Protein AF-A0A0G4PA92-F1 (afdb_monomer_lite)

Foldseek 3Di:
DDDDDDDPPDDDDPPPPPPPVPPPPPPDDAAEDEDEPCVVVVVCDPVNDPVVVHDYYHYPDDD

InterPro domains:
  IPR001223 Glycoside hydrolase family 18, catalytic domain [PS51910] (29-63)

Secondary structure (DSSP, 8-state):
-PPP------------TT-------------EEEEEGGGGGGT--GGGS-GGG-SEEEEE---

Sequence (63 aa):
MFSASRLFRRRGADRNPAESHVSYEVPLYTNAAYYPNWRIYRKEPPSSLRLGFISHVFYAFAW

pLDDT: mean 72.28, std 13.38, range [40.47, 89.12]

Radius of gyration: 31.17 Å; chains: 1; bounding box: 37×70×69 Å

Organism: Penicillium camemberti (strain FM 013) (NCBI:txid1429867)

Structure (mmCIF, N/CA/C/O backbone):
data_AF-A0A0G4PA92-F1
#
_entry.id   AF-A0A0G4PA92-F1
#
loop_
_atom_site.group_PDB
_atom_site.id
_atom_site.type_symbol
_atom_site.label_atom_id
_atom_site.label_alt_id
_atom_site.label_comp_id
_atom_site.label_asym_id
_atom_site.label_entity_id
_atom_site.label_seq_id
_atom_site.pdbx_PDB_ins_code
_atom_site.Cartn_x
_atom_site.Cartn_y
_atom_site.Cartn_z
_atom_site.occupancy
_atom_site.B_iso_or_equiv
_atom_site.auth_seq_id
_atom_site.auth_comp_id
_atom_site.auth_asym_id
_atom_site.auth_atom_id
_atom_site.pdbx_PDB_model_num
ATOM 1 N N . MET A 1 1 ? 21.298 -64.276 -54.820 1.00 43.53 1 MET A N 1
ATOM 2 C CA . MET A 1 1 ? 22.116 -63.065 -54.587 1.00 43.53 1 MET A CA 1
ATOM 3 C C . MET A 1 1 ? 21.201 -61.856 -54.726 1.00 43.53 1 MET A C 1
ATOM 5 O O . MET A 1 1 ? 20.860 -61.504 -55.844 1.00 43.53 1 MET A O 1
ATOM 9 N N . PHE A 1 2 ? 20.706 -61.296 -53.620 1.00 40.47 2 PHE A N 1
ATOM 10 C CA . PHE A 1 2 ? 19.785 -60.153 -53.657 1.00 40.47 2 PHE A CA 1
ATOM 11 C C . PHE A 1 2 ? 20.581 -58.854 -53.506 1.00 40.47 2 PHE A C 1
ATOM 13 O O . PHE A 1 2 ? 21.278 -58.661 -52.512 1.00 40.47 2 PHE A O 1
ATOM 20 N N . SER A 1 3 ? 20.518 -58.004 -54.532 1.00 46.31 3 SER A N 1
ATOM 21 C CA . SER A 1 3 ? 21.200 -56.712 -54.595 1.00 46.31 3 SER A CA 1
ATOM 22 C C . SER A 1 3 ? 20.487 -55.696 -53.703 1.00 46.31 3 SER A C 1
ATOM 24 O O . SER A 1 3 ? 19.308 -55.399 -53.898 1.00 46.31 3 SER A O 1
ATOM 26 N N . ALA A 1 4 ? 21.204 -55.171 -52.711 1.00 54.16 4 ALA A N 1
ATOM 27 C CA . ALA A 1 4 ? 20.750 -54.052 -51.904 1.00 54.16 4 ALA A CA 1
ATOM 28 C C . ALA A 1 4 ? 20.910 -52.752 -52.700 1.00 54.16 4 ALA A C 1
ATOM 30 O O . ALA A 1 4 ? 22.001 -52.418 -53.156 1.00 54.16 4 ALA A O 1
ATOM 31 N N . SER A 1 5 ? 19.841 -51.971 -52.828 1.00 51.47 5 SER A N 1
ATOM 32 C CA . SER A 1 5 ? 19.931 -50.578 -53.265 1.00 51.47 5 SER A CA 1
ATOM 33 C C . SER A 1 5 ? 18.957 -49.733 -52.461 1.00 51.47 5 SER A C 1
ATOM 35 O O . SER A 1 5 ? 17.739 -49.807 -52.588 1.00 51.47 5 SER A O 1
ATOM 37 N N . ARG A 1 6 ? 19.569 -48.976 -51.553 1.00 59.12 6 ARG A N 1
ATOM 38 C CA . ARG A 1 6 ? 18.989 -48.039 -50.598 1.00 59.12 6 ARG A CA 1
ATOM 39 C C . ARG A 1 6 ? 18.122 -46.999 -51.307 1.00 59.12 6 ARG A C 1
ATOM 41 O O . ARG A 1 6 ? 18.646 -46.135 -52.002 1.00 59.12 6 ARG A O 1
ATOM 48 N N . LEU A 1 7 ? 16.825 -47.005 -51.024 1.00 65.25 7 LEU A N 1
ATOM 49 C CA . LEU A 1 7 ? 15.934 -45.873 -51.281 1.00 65.25 7 LEU A CA 1
ATOM 50 C C . LEU A 1 7 ? 15.091 -45.567 -50.037 1.00 65.25 7 LEU A C 1
ATOM 52 O O . LEU A 1 7 ? 13.873 -45.514 -50.080 1.00 65.25 7 LEU A O 1
ATOM 56 N N . PHE A 1 8 ? 15.765 -45.294 -48.919 1.00 54.56 8 PHE A N 1
ATOM 57 C CA . PHE A 1 8 ? 15.208 -44.397 -47.906 1.00 54.56 8 PHE A CA 1
ATOM 58 C C . PHE A 1 8 ? 15.776 -43.006 -48.163 1.00 54.56 8 PHE A C 1
ATOM 60 O O . PHE A 1 8 ? 16.755 -42.557 -47.565 1.00 54.56 8 PHE A O 1
ATOM 67 N N . ARG A 1 9 ? 15.182 -42.336 -49.153 1.00 57.12 9 ARG A N 1
ATOM 68 C CA . ARG A 1 9 ? 15.410 -40.917 -49.394 1.00 57.12 9 ARG A CA 1
ATOM 69 C C . ARG A 1 9 ? 14.727 -40.139 -48.272 1.00 57.12 9 ARG A C 1
ATOM 71 O O . ARG A 1 9 ? 13.510 -40.039 -48.239 1.00 57.12 9 ARG A O 1
ATOM 78 N N . ARG A 1 10 ? 15.575 -39.619 -47.382 1.00 58.94 10 ARG A N 1
ATOM 79 C CA . ARG A 1 10 ? 15.438 -38.394 -46.582 1.00 58.94 10 ARG A CA 1
ATOM 80 C C . ARG A 1 10 ? 14.006 -37.916 -46.311 1.00 58.94 10 ARG A C 1
ATOM 82 O O . ARG A 1 10 ? 13.391 -37.277 -47.159 1.00 58.94 10 ARG A O 1
ATOM 89 N N . ARG A 1 11 ? 13.615 -37.987 -45.043 1.00 52.75 11 ARG A N 1
ATOM 90 C CA . ARG A 1 11 ? 13.094 -36.796 -44.364 1.00 52.75 11 ARG A CA 1
ATOM 91 C C . ARG A 1 11 ? 13.552 -36.827 -42.910 1.00 52.75 11 ARG A C 1
ATOM 93 O O . ARG A 1 11 ? 12.791 -37.087 -41.989 1.00 52.75 11 ARG A O 1
ATOM 100 N N . GLY A 1 12 ? 14.865 -36.665 -42.739 1.00 52.38 12 GLY A N 1
ATOM 101 C CA . GLY A 1 12 ? 15.398 -36.240 -41.456 1.00 52.38 12 GLY A CA 1
ATOM 102 C C . GLY A 1 12 ? 14.872 -34.837 -41.205 1.00 52.38 12 GLY A C 1
ATOM 103 O O . GLY A 1 12 ? 15.081 -33.975 -42.047 1.00 52.38 12 GLY A O 1
ATOM 104 N N . ALA A 1 13 ? 14.126 -34.698 -40.112 1.00 61.41 13 ALA A N 1
ATOM 105 C CA . ALA A 1 13 ? 13.879 -33.475 -39.365 1.00 61.41 13 ALA A CA 1
ATOM 106 C C . ALA A 1 13 ? 14.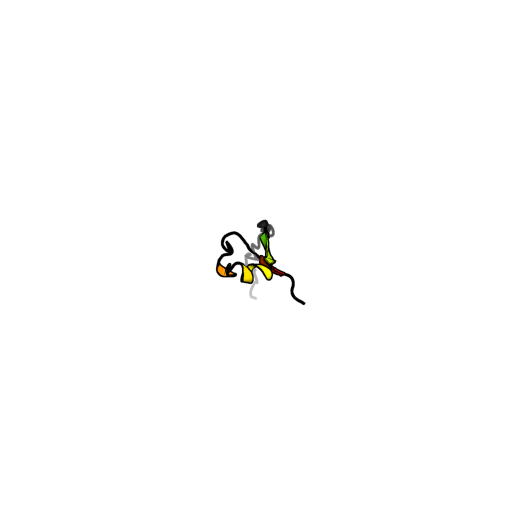230 -32.170 -40.099 1.00 61.41 13 ALA A C 1
ATOM 108 O O . ALA A 1 13 ? 15.322 -31.634 -39.921 1.00 61.41 13 ALA A O 1
ATOM 109 N N . ASP A 1 14 ? 13.254 -31.594 -40.799 1.00 53.59 14 ASP A N 1
ATOM 110 C CA . ASP A 1 14 ? 13.240 -30.150 -41.035 1.00 53.59 14 ASP A CA 1
ATOM 111 C C . ASP A 1 14 ? 12.856 -29.457 -39.711 1.00 53.59 14 ASP A C 1
ATOM 113 O O . ASP A 1 14 ? 11.812 -28.823 -39.583 1.00 53.59 14 ASP A O 1
ATOM 117 N N . ARG A 1 15 ? 13.676 -29.637 -38.665 1.00 60.97 15 ARG A N 1
ATOM 118 C CA . ARG A 1 15 ? 13.690 -28.722 -37.523 1.00 60.97 15 ARG A CA 1
ATOM 119 C C . ARG A 1 15 ? 14.516 -27.529 -37.967 1.00 60.97 15 ARG A C 1
ATOM 121 O O . ARG A 1 15 ? 15.742 -27.558 -37.911 1.00 60.97 15 ARG A O 1
ATOM 128 N N . ASN A 1 16 ? 13.818 -26.514 -38.458 1.00 61.12 16 ASN A N 1
ATOM 129 C CA . ASN A 1 16 ? 14.390 -25.205 -38.729 1.00 61.12 16 ASN A CA 1
ATOM 130 C C . ASN A 1 16 ? 15.090 -24.700 -37.445 1.00 61.12 16 ASN A C 1
ATOM 132 O O . ASN A 1 16 ? 14.409 -24.536 -36.434 1.00 61.12 16 ASN A O 1
ATOM 136 N N . PRO A 1 17 ? 16.411 -24.440 -37.430 1.00 58.47 17 PRO A N 1
ATOM 137 C CA . PRO A 1 17 ? 17.116 -23.968 -36.234 1.00 58.47 17 PRO A CA 1
ATOM 138 C C . PRO A 1 17 ? 16.931 -22.462 -35.963 1.00 58.47 17 PRO A C 1
ATOM 140 O O . PRO A 1 17 ? 17.731 -21.863 -35.253 1.00 58.47 17 PRO A O 1
ATOM 143 N N . ALA A 1 18 ? 15.902 -21.835 -36.536 1.00 57.88 18 ALA A N 1
ATOM 144 C CA . ALA A 1 18 ? 15.741 -20.382 -36.548 1.00 57.88 18 ALA A CA 1
ATOM 145 C C . ALA A 1 18 ? 14.391 -19.900 -35.996 1.00 57.88 18 ALA A C 1
ATOM 147 O O . ALA A 1 18 ? 13.970 -18.787 -36.298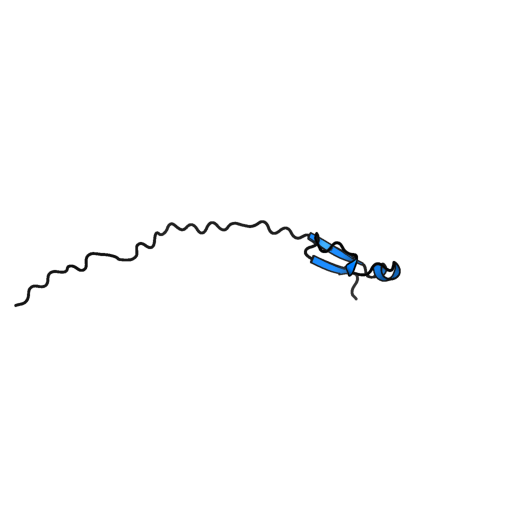 1.00 57.88 18 ALA A O 1
ATOM 148 N N . GLU A 1 19 ? 13.715 -20.690 -35.158 1.00 59.25 19 GLU A N 1
ATOM 149 C CA . GLU A 1 19 ? 12.712 -20.118 -34.256 1.00 59.25 19 GLU A CA 1
ATOM 150 C C . GLU A 1 19 ? 13.456 -19.397 -33.128 1.00 59.25 19 GLU A C 1
ATOM 152 O O . GLU A 1 19 ? 13.645 -19.917 -32.029 1.00 59.25 19 GLU A O 1
ATOM 157 N N . SER A 1 20 ? 13.942 -18.188 -33.420 1.00 63.50 20 SER A N 1
ATOM 158 C CA . SER A 1 20 ? 14.278 -17.224 -32.382 1.00 63.50 20 SER A CA 1
ATOM 159 C C . SER A 1 20 ? 12.993 -16.992 -31.601 1.00 63.50 20 SER A C 1
ATOM 161 O O . SER A 1 20 ? 12.096 -16.300 -32.083 1.00 63.50 20 SER A O 1
ATOM 163 N N . HIS A 1 21 ? 12.870 -17.640 -30.446 1.00 62.56 21 HIS A N 1
ATOM 164 C CA . HIS A 1 21 ? 11.783 -17.416 -29.510 1.00 62.56 21 HIS A CA 1
ATOM 165 C C . HIS A 1 21 ? 11.846 -15.930 -29.160 1.00 62.56 21 HIS A C 1
ATOM 167 O O . HIS A 1 21 ? 12.708 -15.497 -28.395 1.00 62.56 21 HIS A O 1
ATOM 173 N N . VAL A 1 22 ? 11.022 -15.122 -29.829 1.00 64.38 22 VAL A N 1
ATOM 174 C CA . VAL A 1 22 ? 10.906 -13.704 -29.530 1.00 64.38 22 VAL A CA 1
ATOM 175 C C . VAL A 1 22 ? 10.259 -13.677 -28.161 1.00 64.38 22 VAL A C 1
ATOM 177 O O . VAL A 1 22 ? 9.050 -13.848 -28.025 1.00 64.38 22 VAL A O 1
ATOM 180 N N . SER A 1 23 ? 11.088 -13.578 -27.125 1.00 68.31 23 SER A N 1
ATOM 181 C CA . SER A 1 23 ? 10.627 -13.267 -25.787 1.00 68.31 23 SER A CA 1
ATOM 182 C C . SER A 1 23 ? 10.001 -11.890 -25.888 1.00 68.31 23 SER A C 1
ATOM 184 O O . SER A 1 23 ? 10.695 -10.876 -25.882 1.00 68.31 23 SER A O 1
ATOM 186 N N . TYR A 1 24 ? 8.685 -11.859 -26.071 1.00 67.31 24 TYR A N 1
ATOM 187 C CA . TYR A 1 24 ? 7.905 -10.663 -25.835 1.00 67.31 24 TYR A CA 1
ATOM 188 C C . TYR A 1 24 ? 8.067 -10.372 -24.350 1.00 67.31 24 TYR A C 1
ATOM 190 O O . TYR A 1 24 ? 7.383 -10.953 -23.507 1.00 67.31 24 TYR A O 1
ATOM 198 N N . GLU A 1 25 ? 9.055 -9.549 -24.022 1.00 72.31 25 GLU A N 1
ATOM 199 C CA . GLU A 1 25 ? 9.223 -9.027 -22.682 1.00 72.31 25 GLU A CA 1
ATOM 200 C C . GLU A 1 25 ? 8.050 -8.073 -22.471 1.00 72.31 25 GLU A C 1
ATOM 202 O O . GLU A 1 25 ? 8.084 -6.912 -22.868 1.00 7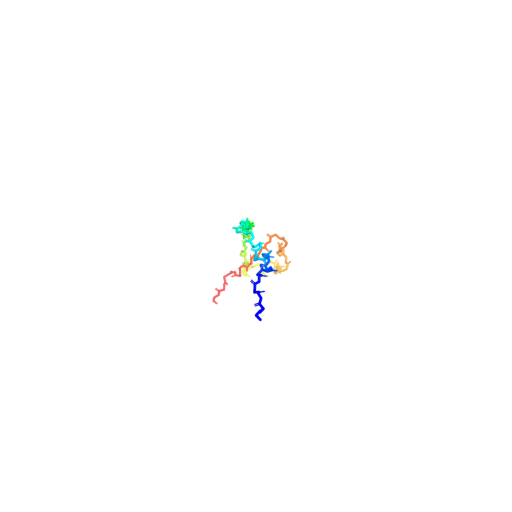2.31 25 GLU A O 1
ATOM 207 N N . VAL A 1 26 ? 6.934 -8.607 -21.971 1.00 76.44 26 VAL A N 1
ATOM 208 C CA . VAL A 1 26 ? 5.794 -7.793 -21.561 1.00 76.44 26 VAL A CA 1
ATOM 209 C C . VAL A 1 26 ? 6.285 -7.003 -20.355 1.00 76.44 26 VAL A C 1
ATOM 211 O O . VAL A 1 26 ? 6.566 -7.622 -19.324 1.00 76.44 26 VAL A O 1
ATOM 214 N N . PRO A 1 27 ? 6.424 -5.669 -20.448 1.00 74.75 27 PRO A N 1
ATOM 215 C CA . PRO A 1 27 ? 6.864 -4.890 -19.308 1.00 74.75 27 PRO A CA 1
ATOM 216 C C . PRO A 1 27 ? 5.800 -5.012 -18.214 1.00 74.75 27 PRO A C 1
ATOM 218 O O . PRO A 1 27 ? 4.685 -4.502 -18.338 1.00 74.75 27 PRO A O 1
ATOM 221 N N . LEU A 1 28 ? 6.130 -5.752 -17.154 1.00 74.94 28 LEU A N 1
ATOM 222 C CA . LEU A 1 28 ? 5.275 -5.881 -15.985 1.00 74.94 28 LEU A CA 1
ATOM 223 C C . LEU A 1 28 ? 5.451 -4.624 -15.134 1.00 74.94 28 LEU A C 1
ATOM 225 O O . LEU A 1 28 ? 6.487 -4.421 -14.503 1.00 74.94 28 LEU A O 1
ATOM 229 N N . TYR A 1 29 ? 4.431 -3.774 -15.120 1.00 78.62 29 TYR A N 1
ATOM 230 C CA . TYR A 1 29 ? 4.405 -2.606 -14.250 1.00 78.62 29 TYR A CA 1
ATOM 231 C C . TYR A 1 29 ? 3.725 -2.955 -12.930 1.00 78.62 29 TYR A C 1
ATOM 233 O O . TYR A 1 29 ? 2.570 -3.383 -12.898 1.00 78.62 29 TYR A O 1
ATOM 241 N N . THR A 1 30 ? 4.437 -2.735 -11.829 1.00 84.50 30 THR A N 1
ATOM 242 C CA . THR A 1 30 ? 3.929 -2.986 -10.480 1.00 84.50 30 THR A CA 1
ATOM 243 C C . THR A 1 30 ? 3.429 -1.681 -9.873 1.00 84.50 30 THR A C 1
ATOM 245 O O . THR A 1 30 ? 4.212 -0.772 -9.609 1.00 84.50 30 THR A O 1
ATOM 248 N N . ASN A 1 31 ? 2.125 -1.585 -9.618 1.00 86.56 31 ASN A N 1
ATOM 249 C CA . ASN A 1 31 ? 1.534 -0.503 -8.831 1.00 86.56 31 ASN A CA 1
ATOM 250 C C . ASN A 1 31 ? 1.196 -1.013 -7.429 1.00 86.56 31 ASN A C 1
ATOM 252 O O . ASN A 1 31 ? 0.267 -1.816 -7.269 1.00 86.56 31 ASN A O 1
ATOM 256 N N . ALA A 1 32 ? 1.968 -0.577 -6.439 1.00 87.94 32 ALA A N 1
ATOM 257 C CA . ALA A 1 32 ? 1.800 -0.957 -5.049 1.00 87.94 32 ALA A CA 1
ATOM 258 C C . ALA A 1 32 ? 1.301 0.219 -4.206 1.00 87.94 32 ALA A C 1
ATOM 260 O O . ALA A 1 32 ? 1.805 1.334 -4.325 1.00 87.94 32 ALA A O 1
ATOM 261 N N . ALA A 1 33 ? 0.353 -0.045 -3.311 1.00 88.19 33 ALA A N 1
ATOM 262 C CA . ALA A 1 33 ? -0.154 0.943 -2.368 1.00 88.19 33 ALA A CA 1
ATOM 263 C C . ALA A 1 33 ? -0.073 0.428 -0.931 1.00 88.19 33 ALA A C 1
ATOM 265 O O . ALA A 1 33 ? -0.298 -0.751 -0.663 1.00 88.19 33 ALA A O 1
ATOM 266 N N . TYR A 1 34 ? 0.188 1.334 0.006 1.00 88.19 34 TYR A N 1
ATOM 267 C CA . TYR A 1 34 ? 0.086 1.031 1.427 1.00 88.19 34 TYR A CA 1
ATOM 268 C C . TYR A 1 34 ? -1.343 1.273 1.913 1.00 88.19 34 TYR A C 1
ATOM 270 O O . TYR A 1 34 ? -1.942 2.308 1.614 1.00 88.19 34 TYR A O 1
ATOM 278 N N . TYR A 1 35 ? -1.884 0.332 2.683 1.00 86.44 35 TYR A N 1
ATOM 279 C CA . TYR A 1 35 ? -3.129 0.495 3.419 1.00 86.44 35 TYR A CA 1
ATOM 280 C C . TYR A 1 35 ? -2.814 0.815 4.885 1.00 86.44 35 TYR A C 1
ATOM 282 O O . TYR A 1 35 ? -2.445 -0.090 5.638 1.00 86.44 35 TYR A O 1
ATOM 290 N N . PRO A 1 36 ? -2.940 2.088 5.300 1.00 85.69 36 PRO A N 1
ATOM 291 C CA . PRO A 1 36 ? -2.704 2.465 6.675 1.00 85.69 36 PRO A CA 1
ATOM 292 C C . PRO A 1 36 ? -3.804 1.960 7.612 1.00 85.69 36 PRO A C 1
ATOM 294 O O . PRO A 1 36 ? -4.993 2.181 7.371 1.00 85.69 36 PRO A O 1
ATOM 297 N N . ASN A 1 37 ? -3.4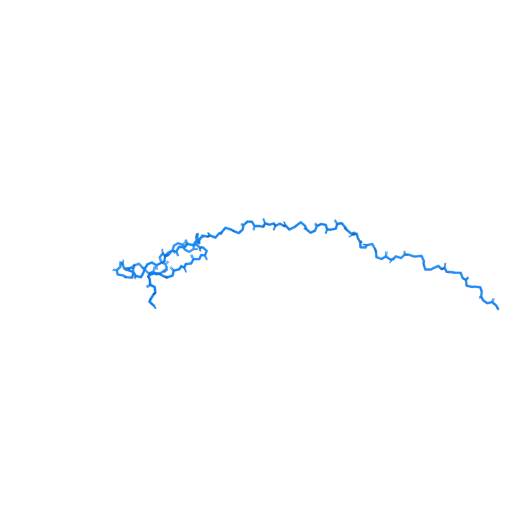01 1.391 8.743 1.00 83.56 37 ASN A N 1
ATOM 298 C CA . ASN A 1 37 ? -4.295 0.829 9.748 1.00 83.56 37 ASN A CA 1
ATOM 299 C C . ASN A 1 37 ? -5.248 1.881 10.353 1.00 83.56 37 ASN A C 1
ATOM 301 O O . ASN A 1 37 ? -6.378 1.578 10.716 1.00 83.56 37 ASN A O 1
ATOM 305 N N . TRP A 1 38 ? -4.850 3.159 10.367 1.00 80.12 38 TRP A N 1
ATOM 306 C CA . TRP A 1 38 ? -5.682 4.254 10.876 1.00 80.12 38 TRP A CA 1
ATOM 307 C C . TRP A 1 38 ? -6.909 4.580 10.008 1.00 80.12 38 TRP A C 1
ATOM 309 O O . TRP A 1 38 ? -7.818 5.268 10.479 1.00 80.12 38 TRP A O 1
ATOM 319 N N . ARG A 1 39 ? -6.992 4.086 8.763 1.00 80.31 39 ARG A N 1
ATOM 320 C CA . ARG A 1 39 ? -8.162 4.327 7.893 1.00 80.31 39 ARG A CA 1
ATOM 321 C C . ARG A 1 39 ? -9.444 3.692 8.427 1.00 80.31 39 ARG A C 1
ATOM 323 O O . ARG A 1 39 ? -10.525 4.220 8.169 1.00 80.31 39 ARG A O 1
ATOM 330 N N . ILE A 1 40 ? -9.333 2.655 9.262 1.00 78.12 40 ILE A N 1
ATOM 331 C CA . ILE A 1 40 ? -10.489 2.040 9.925 1.00 78.12 40 ILE A CA 1
ATOM 332 C C . ILE A 1 40 ? -11.263 3.044 10.794 1.00 78.12 40 ILE A C 1
ATOM 334 O O . ILE A 1 40 ? -12.492 3.037 10.808 1.00 78.12 40 ILE A O 1
ATOM 338 N N . TYR A 1 41 ? -10.564 3.986 11.436 1.00 81.44 41 TYR A N 1
ATOM 339 C CA . TYR A 1 41 ? -11.179 5.018 12.276 1.00 81.44 41 TYR A CA 1
ATOM 340 C C . TYR A 1 41 ? -11.923 6.081 11.465 1.00 81.44 41 TYR A C 1
ATOM 342 O O . TYR A 1 41 ? -12.802 6.763 11.985 1.00 81.44 41 TYR A O 1
ATOM 350 N N . ARG A 1 42 ? -11.616 6.198 10.169 1.00 83.44 42 ARG A N 1
ATOM 351 C CA . ARG A 1 42 ? -12.312 7.093 9.237 1.00 83.44 42 ARG A CA 1
ATOM 352 C C . ARG A 1 42 ? -13.514 6.433 8.565 1.00 83.44 42 ARG A C 1
ATOM 354 O O . ARG A 1 42 ? -14.094 7.030 7.665 1.00 83.44 42 ARG A O 1
ATOM 361 N N . LYS A 1 43 ? -13.899 5.225 9.004 1.00 82.25 43 LYS A N 1
ATOM 362 C CA . LYS A 1 43 ? -14.949 4.400 8.383 1.00 82.25 43 LYS A CA 1
ATOM 363 C C . LYS A 1 43 ? -14.679 4.113 6.902 1.00 82.25 43 LYS A C 1
ATOM 365 O O . LYS A 1 43 ? -15.612 3.888 6.139 1.00 82.25 43 LYS A O 1
ATOM 370 N N . GLU A 1 44 ? -13.412 4.115 6.493 1.00 81.12 44 GLU A N 1
ATOM 371 C CA . GLU A 1 44 ? -13.005 3.743 5.141 1.00 81.12 44 GLU A CA 1
ATOM 372 C C . GLU A 1 44 ? -12.608 2.265 5.153 1.00 81.12 44 GLU A C 1
ATOM 374 O O . GLU A 1 44 ? -11.513 1.936 5.615 1.00 81.12 44 GLU A O 1
ATOM 379 N N . PRO A 1 45 ? -13.483 1.349 4.695 1.00 79.38 45 PRO A N 1
ATOM 380 C CA . PRO A 1 45 ? -13.139 -0.061 4.649 1.00 79.38 45 PRO A CA 1
ATOM 381 C C . PRO A 1 45 ? -12.056 -0.315 3.589 1.00 79.38 45 PRO A C 1
ATOM 383 O O . PRO A 1 45 ? -11.932 0.460 2.632 1.00 79.38 45 PRO A O 1
ATOM 386 N N . PRO A 1 46 ? -11.326 -1.440 3.676 1.00 73.88 46 PRO A N 1
ATOM 387 C CA . PRO A 1 46 ? -10.353 -1.843 2.658 1.00 73.88 46 PRO A CA 1
ATOM 388 C C . PRO A 1 46 ? -10.955 -1.915 1.246 1.00 73.88 46 PRO A C 1
ATOM 390 O O . PRO A 1 46 ? -10.277 -1.620 0.267 1.00 73.88 46 PRO A O 1
ATOM 393 N N . SER A 1 47 ? -12.255 -2.221 1.147 1.00 78.19 47 SER A N 1
ATOM 394 C CA . SER A 1 47 ? -13.021 -2.248 -0.105 1.00 78.19 47 SER A CA 1
ATOM 395 C C . SER A 1 47 ? -13.204 -0.878 -0.768 1.00 78.19 47 SER A C 1
ATOM 397 O O . SER A 1 47 ? -13.535 -0.821 -1.948 1.00 78.19 47 SER A O 1
ATOM 399 N N . SER A 1 48 ? -12.978 0.226 -0.047 1.00 80.06 48 SER A N 1
ATOM 400 C CA . SER A 1 48 ? -13.001 1.584 -0.614 1.00 80.06 48 SER A CA 1
ATOM 401 C C . SER A 1 48 ? -11.776 1.896 -1.477 1.00 80.06 48 SER A C 1
ATOM 403 O O . SER A 1 48 ? -11.752 2.899 -2.193 1.00 80.06 48 SER A O 1
ATOM 405 N N . LEU A 1 49 ? -10.729 1.069 -1.404 1.00 81.31 49 LEU A N 1
ATOM 406 C CA . LEU A 1 49 ? -9.528 1.252 -2.200 1.00 81.31 49 LEU A CA 1
ATOM 407 C C . LEU A 1 49 ? -9.835 0.955 -3.676 1.00 81.31 49 LEU A C 1
ATOM 409 O O . LEU A 1 49 ? -10.534 -0.002 -4.000 1.00 81.31 49 LEU A O 1
ATOM 413 N N . ARG A 1 50 ? -9.294 1.762 -4.596 1.00 82.38 50 ARG A N 1
ATOM 414 C CA . ARG A 1 50 ? -9.491 1.563 -6.041 1.00 82.38 50 ARG A CA 1
ATOM 415 C C . ARG A 1 50 ? -8.635 0.399 -6.556 1.00 82.38 50 ARG A C 1
ATOM 417 O O . ARG A 1 50 ? -7.641 0.610 -7.247 1.00 82.38 50 ARG A O 1
ATOM 424 N N . LEU A 1 51 ? -9.048 -0.827 -6.237 1.00 81.69 51 LEU A N 1
ATOM 425 C CA . LEU A 1 51 ? -8.352 -2.072 -6.591 1.00 81.69 51 LEU A CA 1
ATOM 426 C C . LEU A 1 51 ? -8.182 -2.261 -8.106 1.00 81.69 51 LEU A C 1
ATOM 428 O O . LEU A 1 51 ? -7.237 -2.906 -8.531 1.00 81.69 51 LEU A O 1
ATOM 432 N N . GLY A 1 52 ? -9.029 -1.633 -8.931 1.00 83.50 52 GLY A N 1
ATOM 433 C CA . GLY A 1 52 ? -8.893 -1.680 -10.392 1.00 83.50 52 GLY A CA 1
ATOM 434 C C . GLY A 1 52 ? -7.609 -1.043 -10.944 1.00 83.50 52 GLY A C 1
ATOM 435 O O . GLY A 1 52 ? -7.269 -1.289 -12.095 1.00 83.50 52 GLY A O 1
ATOM 436 N N . PHE A 1 53 ? -6.893 -0.242 -10.146 1.00 82.38 53 PHE A N 1
ATOM 437 C CA . PHE A 1 53 ? -5.641 0.410 -10.556 1.00 82.38 53 PHE A CA 1
ATOM 438 C C . PHE A 1 53 ? -4.422 -0.068 -9.765 1.00 82.38 53 PHE A C 1
ATOM 440 O O . PHE A 1 53 ? -3.304 0.343 -10.070 1.00 82.38 53 PHE A O 1
ATOM 447 N N . ILE A 1 54 ? -4.623 -0.892 -8.736 1.00 88.00 54 ILE A N 1
ATOM 448 C CA . ILE A 1 54 ? -3.583 -1.285 -7.788 1.00 88.00 54 ILE A CA 1
ATOM 449 C C . ILE A 1 54 ? -3.342 -2.778 -7.941 1.00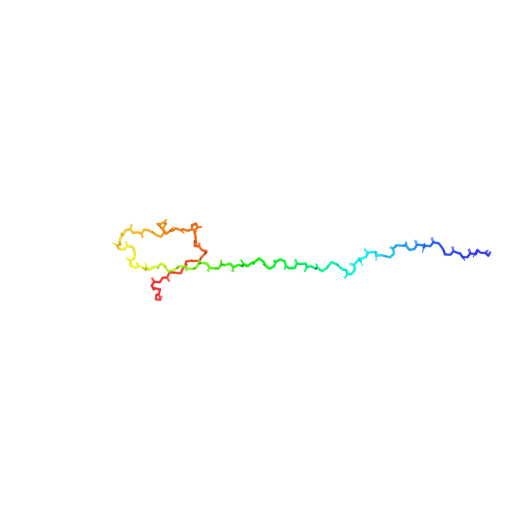 88.00 54 ILE A C 1
ATOM 451 O O . ILE A 1 54 ? -4.255 -3.581 -7.794 1.00 88.00 54 ILE A O 1
ATOM 455 N N . SER A 1 55 ? -2.092 -3.139 -8.204 1.00 88.75 55 SER A N 1
ATOM 456 C CA . SER A 1 55 ? -1.687 -4.537 -8.347 1.00 88.75 55 SER A CA 1
ATOM 457 C C . SER A 1 55 ? -1.347 -5.192 -7.005 1.00 88.75 55 SER A C 1
ATOM 459 O O . SER A 1 55 ? -1.617 -6.372 -6.819 1.00 88.75 55 SER A O 1
ATOM 461 N N . HIS A 1 56 ? -0.779 -4.433 -6.061 1.00 88.81 56 HIS A N 1
ATOM 462 C CA . HIS A 1 56 ? -0.314 -4.946 -4.770 1.00 88.81 56 HIS A CA 1
ATOM 463 C C . HIS A 1 56 ? -0.727 -3.997 -3.641 1.00 88.81 56 HIS A C 1
ATOM 465 O O . HIS A 1 56 ? -0.589 -2.780 -3.765 1.00 88.81 56 HIS A O 1
ATOM 471 N N . VAL A 1 57 ? -1.217 -4.537 -2.525 1.00 89.12 57 VAL A N 1
ATOM 472 C CA . VAL A 1 57 ? -1.570 -3.746 -1.338 1.00 89.12 57 VAL A CA 1
ATOM 473 C C . VAL A 1 57 ? -0.784 -4.260 -0.142 1.00 89.12 57 VAL A C 1
ATOM 475 O O . VAL A 1 57 ? -0.873 -5.437 0.198 1.00 89.12 57 VAL A O 1
ATOM 478 N N . PHE A 1 58 ? -0.043 -3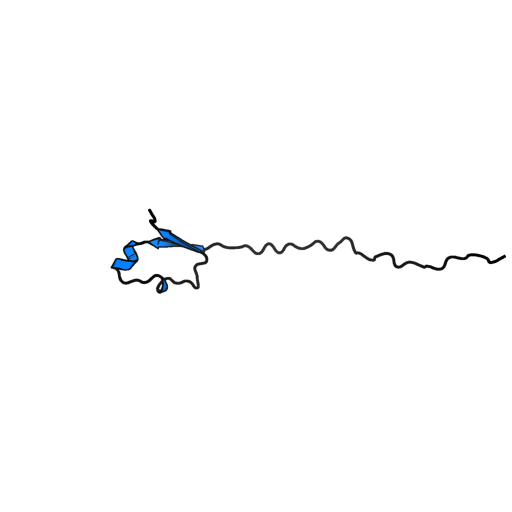.370 0.511 1.00 88.88 58 PHE A N 1
ATOM 479 C CA . PHE A 1 58 ? 0.719 -3.669 1.719 1.00 88.88 58 PHE A CA 1
ATOM 480 C C . PHE A 1 58 ? 0.029 -3.062 2.931 1.00 88.88 58 PHE A C 1
ATOM 482 O O . PHE A 1 58 ? -0.199 -1.855 2.994 1.00 88.88 58 PHE A O 1
ATOM 489 N N . TYR A 1 59 ? -0.311 -3.887 3.910 1.00 87.88 59 TYR A N 1
ATOM 490 C CA . TYR A 1 59 ? -0.882 -3.403 5.158 1.00 87.88 59 TYR A CA 1
ATOM 491 C C . TYR A 1 59 ? 0.204 -2.748 6.018 1.00 87.88 59 TYR A C 1
ATOM 493 O O . TYR A 1 59 ? 1.252 -3.348 6.248 1.00 87.88 59 TYR A O 1
ATOM 501 N N . ALA A 1 60 ? -0.029 -1.521 6.483 1.00 82.56 60 ALA A N 1
ATOM 502 C CA . ALA A 1 60 ? 0.935 -0.778 7.290 1.00 82.56 60 ALA A CA 1
ATOM 503 C C . ALA A 1 60 ? 0.253 -0.053 8.462 1.00 82.56 60 ALA A C 1
ATOM 505 O O . ALA A 1 60 ? -0.814 0.523 8.311 1.00 82.56 60 ALA A O 1
ATOM 506 N N . PHE A 1 61 ? 0.816 0.010 9.660 1.00 76.88 61 PHE A N 1
ATOM 507 C CA . PHE A 1 61 ? 1.953 -0.750 10.166 1.00 76.88 61 PHE A CA 1
ATOM 508 C C . PHE A 1 61 ? 1.420 -2.029 10.825 1.00 76.88 61 PHE A C 1
ATOM 510 O O . PHE A 1 61 ? 0.501 -1.956 11.644 1.00 76.88 61 PHE A O 1
ATOM 517 N N . ALA A 1 62 ? 1.957 -3.184 10.434 1.00 67.62 62 ALA A N 1
ATOM 518 C CA . ALA A 1 62 ? 1.808 -4.419 11.195 1.00 67.62 62 ALA A CA 1
ATOM 519 C C . ALA A 1 62 ? 2.928 -4.462 12.246 1.00 67.62 62 ALA A C 1
ATOM 521 O O . ALA A 1 62 ? 4.050 -4.056 11.938 1.00 67.62 62 ALA A O 1
ATOM 522 N N . TRP A 1 63 ? 2.605 -4.889 13.466 1.00 62.62 63 TRP A N 1
ATOM 523 C CA . TRP A 1 63 ? 3.590 -5.220 14.496 1.00 62.62 63 TRP A CA 1
ATOM 524 C C . TRP A 1 63 ? 3.986 -6.686 14.318 1.00 62.62 63 TRP A C 1
ATOM 526 O O . TRP A 1 63 ? 3.056 -7.512 14.182 1.00 62.62 63 TRP A O 1
#